Protein AF-A0A1G2KPE9-F1 (afdb_monomer_lite)

Structure (mmCIF, N/CA/C/O backbone):
data_AF-A0A1G2KPE9-F1
#
_entry.id   AF-A0A1G2KPE9-F1
#
loop_
_atom_site.group_PDB
_atom_site.id
_atom_site.type_symbol
_atom_site.label_atom_id
_atom_site.label_alt_id
_atom_site.label_comp_id
_atom_site.label_asym_id
_atom_site.label_entity_id
_atom_site.label_seq_id
_atom_site.pdbx_PDB_ins_code
_atom_site.Cartn_x
_atom_site.Cartn_y
_atom_site.Cartn_z
_atom_site.occupancy
_atom_site.B_iso_or_equiv
_atom_site.auth_seq_id
_atom_site.auth_comp_id
_atom_site.auth_asym_id
_atom_site.auth_atom_id
_atom_site.pdbx_PDB_model_num
ATOM 1 N N . MET A 1 1 ? 29.687 -4.372 -16.196 1.00 46.91 1 MET A N 1
ATOM 2 C CA .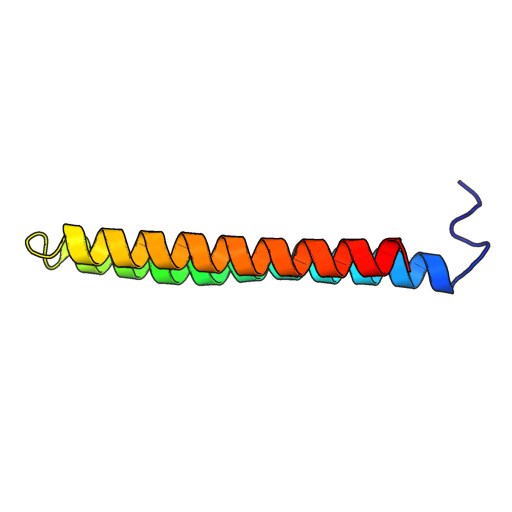 MET A 1 1 ? 28.847 -3.179 -15.925 1.00 46.91 1 MET A CA 1
ATOM 3 C C . MET A 1 1 ? 28.756 -2.283 -17.171 1.00 46.91 1 MET A C 1
ATOM 5 O O . MET A 1 1 ? 28.901 -1.075 -17.063 1.00 46.91 1 MET A O 1
ATOM 9 N N . SER A 1 2 ? 28.530 -2.859 -18.358 1.00 51.22 2 SER A N 1
ATOM 10 C CA . SER A 1 2 ? 28.579 -2.148 -19.652 1.00 51.22 2 SER A CA 1
ATOM 11 C C . SER A 1 2 ? 27.277 -2.226 -20.461 1.00 51.22 2 SER A C 1
ATOM 13 O O . SER A 1 2 ? 27.193 -1.607 -21.513 1.00 51.22 2 SER A O 1
ATOM 15 N N . GLU A 1 3 ? 26.241 -2.921 -19.980 1.00 55.22 3 GLU A N 1
ATOM 16 C CA . GLU A 1 3 ? 24.975 -3.058 -20.724 1.00 55.22 3 GLU A CA 1
ATOM 17 C C . GLU A 1 3 ? 23.975 -1.915 -20.490 1.00 55.22 3 GLU A C 1
ATOM 19 O O . GLU A 1 3 ? 23.121 -1.670 -21.335 1.00 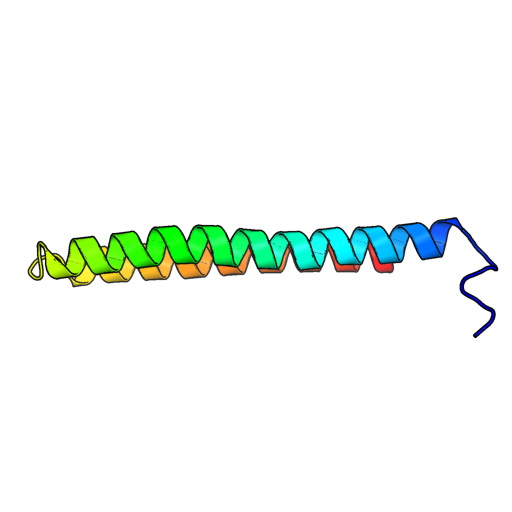55.22 3 GLU A O 1
ATOM 24 N N . ILE A 1 4 ? 24.123 -1.134 -19.411 1.00 54.41 4 ILE A N 1
ATOM 25 C CA . ILE A 1 4 ? 23.219 -0.005 -19.097 1.00 54.41 4 ILE A CA 1
ATOM 26 C C . ILE A 1 4 ? 23.313 1.114 -20.160 1.00 54.41 4 ILE A C 1
ATOM 28 O O . ILE A 1 4 ? 22.366 1.875 -20.358 1.00 54.41 4 ILE A O 1
ATOM 32 N N . ALA A 1 5 ? 24.437 1.198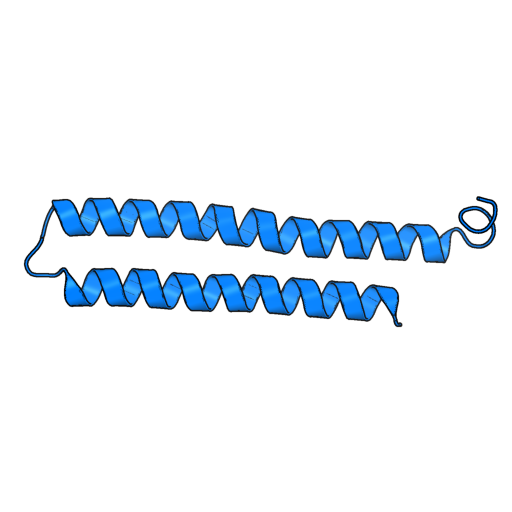 -20.881 1.00 54.59 5 ALA A N 1
ATOM 33 C CA . ALA A 1 5 ? 24.677 2.194 -21.927 1.00 54.59 5 ALA A CA 1
ATOM 34 C C . ALA A 1 5 ? 24.300 1.722 -23.348 1.00 54.59 5 ALA A C 1
ATOM 36 O O . ALA A 1 5 ? 24.298 2.535 -24.268 1.00 54.59 5 ALA A O 1
ATOM 37 N N . ALA A 1 6 ? 23.984 0.435 -23.547 1.00 57.12 6 ALA A N 1
ATOM 38 C CA . ALA A 1 6 ? 23.767 -0.131 -24.882 1.00 57.12 6 ALA A CA 1
ATOM 39 C C . ALA A 1 6 ? 22.355 0.138 -25.438 1.00 57.12 6 ALA A C 1
ATOM 41 O O . ALA A 1 6 ? 22.173 0.173 -26.653 1.00 57.12 6 ALA A O 1
ATOM 42 N N . SER A 1 7 ? 21.358 0.372 -24.574 1.00 65.88 7 SER A N 1
ATOM 43 C CA . SER A 1 7 ? 20.023 0.803 -25.004 1.00 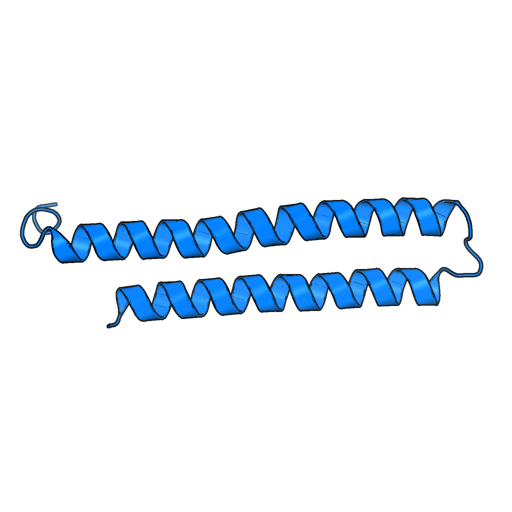65.88 7 SER A CA 1
ATOM 44 C C . SER A 1 7 ? 19.381 1.776 -23.993 1.00 65.88 7 SER A C 1
ATOM 46 O O . SER A 1 7 ? 18.898 1.372 -22.932 1.00 65.88 7 SER A O 1
ATOM 48 N N . PRO A 1 8 ? 19.337 3.089 -24.298 1.00 75.19 8 PRO A N 1
ATOM 49 C CA . PRO A 1 8 ? 18.721 4.099 -23.425 1.00 75.19 8 PRO A CA 1
ATOM 50 C C . PRO A 1 8 ? 17.263 3.779 -23.056 1.00 75.19 8 PRO A C 1
ATOM 52 O O . PRO A 1 8 ? 16.780 4.143 -21.984 1.00 75.19 8 PRO A O 1
ATOM 55 N N . THR A 1 9 ? 16.569 3.058 -23.937 1.00 81.19 9 THR A N 1
ATOM 56 C CA . THR A 1 9 ? 15.186 2.615 -23.760 1.00 81.19 9 THR A CA 1
ATOM 57 C C . THR A 1 9 ? 15.033 1.573 -22.651 1.00 81.19 9 THR A C 1
ATOM 59 O O . THR A 1 9 ? 14.095 1.691 -21.868 1.00 81.19 9 THR A O 1
ATOM 62 N N . GLN A 1 10 ? 15.939 0.597 -22.508 1.00 82.19 10 GLN A N 1
ATOM 63 C CA . GLN A 1 10 ? 15.852 -0.394 -21.422 1.00 82.19 10 GLN A CA 1
ATOM 64 C C . GLN A 1 10 ? 16.074 0.250 -20.052 1.00 82.19 10 GLN A C 1
ATOM 66 O O . GLN A 1 10 ? 15.324 -0.016 -19.114 1.00 82.19 10 GLN A O 1
ATOM 71 N N . THR A 1 11 ? 17.047 1.155 -19.945 1.00 84.38 11 THR A N 1
ATOM 72 C CA . THR A 1 11 ? 17.312 1.892 -18.701 1.00 84.38 11 THR A CA 1
ATOM 73 C C . THR A 1 11 ? 16.099 2.721 -18.272 1.00 84.38 11 THR A C 1
ATOM 75 O O . THR A 1 11 ? 15.723 2.700 -17.098 1.00 84.38 11 THR A O 1
ATOM 78 N N . LEU A 1 12 ? 15.426 3.387 -19.219 1.00 87.19 12 LEU A N 1
ATOM 79 C CA . LEU A 1 12 ? 14.198 4.136 -18.938 1.00 87.19 12 LEU A CA 1
ATOM 80 C C . LEU A 1 12 ? 13.059 3.227 -18.448 1.00 87.19 12 LEU A C 1
ATOM 82 O O . LEU A 1 12 ? 12.348 3.595 -17.514 1.00 87.19 12 LEU A O 1
ATOM 86 N N . ARG A 1 13 ? 12.900 2.032 -19.028 1.00 87.06 13 ARG A N 1
ATOM 87 C CA . ARG A 1 13 ? 11.875 1.057 -18.607 1.00 87.06 13 ARG A CA 1
ATOM 88 C C . ARG A 1 13 ? 12.102 0.572 -17.186 1.00 87.06 13 ARG A C 1
ATOM 90 O O . ARG A 1 13 ? 11.164 0.577 -16.396 1.00 87.06 13 ARG A O 1
ATOM 97 N N . TYR A 1 14 ? 13.337 0.216 -16.835 1.00 88.88 14 TYR A N 1
ATOM 98 C CA . TYR A 1 14 ? 13.660 -0.202 -15.471 1.00 88.88 14 TYR A CA 1
ATOM 99 C C . TYR A 1 14 ? 13.423 0.914 -14.454 1.00 88.88 14 TYR A C 1
ATOM 101 O O . TYR A 1 14 ? 12.873 0.659 -13.383 1.00 88.88 14 TYR A O 1
ATOM 109 N N . LEU A 1 15 ? 13.769 2.158 -14.802 1.00 92.38 15 LEU A N 1
ATOM 110 C CA . LEU A 1 15 ? 13.491 3.311 -13.950 1.00 92.38 15 LEU A CA 1
ATOM 111 C C . LEU A 1 15 ? 11.980 3.521 -13.756 1.00 92.38 15 LEU A C 1
ATOM 113 O O . LEU A 1 15 ? 11.528 3.712 -12.630 1.00 92.38 15 LEU A O 1
ATOM 117 N N . LEU A 1 16 ? 11.190 3.440 -14.830 1.00 92.38 16 LEU A N 1
ATOM 118 C CA . LEU A 1 16 ? 9.731 3.557 -14.765 1.00 92.38 16 LEU A CA 1
ATOM 119 C C . LEU A 1 16 ? 9.099 2.429 -13.944 1.00 92.38 16 LEU A C 1
ATOM 121 O O . LEU A 1 16 ? 8.264 2.700 -13.082 1.00 92.38 16 LEU A O 1
ATOM 125 N N . ALA A 1 17 ? 9.521 1.182 -14.158 1.00 93.06 17 ALA A N 1
ATOM 126 C CA . ALA A 1 17 ? 9.057 0.037 -13.382 1.00 93.06 17 ALA A CA 1
ATOM 127 C C . ALA A 1 17 ? 9.353 0.221 -11.888 1.00 93.06 17 ALA A C 1
ATOM 129 O O . ALA A 1 17 ? 8.479 -0.007 -11.052 1.00 93.06 17 ALA A O 1
ATOM 130 N N . PHE A 1 18 ? 10.552 0.706 -11.550 1.00 93.56 18 PHE A N 1
ATOM 131 C CA . PHE A 1 18 ? 10.922 1.018 -10.174 1.00 93.56 18 PHE A CA 1
ATOM 132 C C . PHE A 1 18 ? 10.037 2.115 -9.574 1.00 93.56 18 PHE A C 1
ATOM 134 O O . PHE A 1 18 ? 9.512 1.935 -8.478 1.00 93.56 18 PHE A O 1
ATOM 141 N N . ILE A 1 19 ? 9.823 3.223 -10.291 1.00 95.81 19 ILE A N 1
ATOM 142 C CA . ILE A 1 19 ? 8.979 4.333 -9.823 1.00 95.81 19 ILE A CA 1
ATOM 143 C C . ILE A 1 19 ? 7.544 3.860 -9.581 1.00 95.81 19 ILE A C 1
ATOM 145 O O . ILE A 1 19 ? 6.954 4.214 -8.563 1.00 95.81 19 ILE A O 1
ATOM 149 N N . ILE A 1 20 ? 6.984 3.043 -10.475 1.00 95.38 20 ILE A N 1
ATOM 150 C CA . ILE A 1 20 ? 5.618 2.530 -10.325 1.00 95.38 20 ILE A CA 1
ATOM 151 C C . ILE A 1 20 ? 5.521 1.553 -9.154 1.00 95.38 20 ILE A C 1
ATOM 153 O O . ILE A 1 20 ? 4.623 1.690 -8.321 1.00 95.38 20 ILE A O 1
ATOM 157 N N . ALA A 1 21 ? 6.453 0.604 -9.042 1.00 94.94 21 ALA A N 1
ATOM 158 C CA . ALA A 1 21 ? 6.459 -0.345 -7.935 1.00 94.94 21 ALA A CA 1
ATOM 159 C C . ALA A 1 21 ? 6.635 0.378 -6.592 1.00 94.94 21 ALA A C 1
ATOM 161 O O . ALA A 1 21 ? 5.796 0.238 -5.702 1.00 94.94 21 ALA A O 1
ATOM 162 N N . ALA A 1 22 ? 7.661 1.222 -6.461 1.00 96.38 22 ALA A N 1
ATOM 163 C CA . ALA A 1 22 ? 7.910 1.993 -5.246 1.00 96.38 22 ALA A CA 1
ATOM 164 C C . ALA A 1 22 ? 6.742 2.938 -4.925 1.00 96.38 22 ALA A C 1
ATOM 166 O O . ALA A 1 22 ? 6.287 2.991 -3.783 1.00 96.38 22 ALA A O 1
ATOM 167 N N . GLY A 1 23 ? 6.209 3.632 -5.932 1.00 96.44 23 GLY A N 1
ATOM 168 C CA . GLY A 1 23 ? 5.063 4.526 -5.797 1.00 96.44 23 GLY A CA 1
ATOM 169 C C . GLY A 1 23 ? 3.818 3.805 -5.290 1.00 96.44 23 GLY A C 1
ATOM 170 O O . GLY A 1 23 ? 3.187 4.275 -4.348 1.00 96.44 23 GLY A O 1
ATOM 171 N N . SER A 1 24 ? 3.495 2.634 -5.845 1.00 94.94 24 SER A N 1
ATOM 172 C CA . SER A 1 24 ? 2.345 1.835 -5.401 1.00 94.94 24 SER A CA 1
ATOM 173 C C . SER A 1 24 ? 2.457 1.411 -3.936 1.00 94.94 24 SER A C 1
ATOM 175 O O . SER A 1 24 ? 1.485 1.527 -3.189 1.00 94.94 24 SER A O 1
ATOM 177 N N . VAL A 1 25 ? 3.654 1.008 -3.499 1.00 95.56 25 VAL A N 1
ATOM 178 C CA . VAL A 1 25 ? 3.934 0.619 -2.113 1.00 95.56 25 VAL A CA 1
ATOM 179 C C . VAL A 1 25 ? 3.814 1.828 -1.191 1.00 95.56 25 VAL A C 1
ATOM 181 O O . VAL A 1 25 ? 3.041 1.795 -0.235 1.00 95.56 25 VAL A O 1
ATOM 184 N N . ILE A 1 26 ? 4.518 2.921 -1.492 1.00 96.56 26 ILE A N 1
ATOM 185 C CA . ILE A 1 26 ? 4.523 4.137 -0.666 1.00 96.56 26 ILE A CA 1
ATOM 186 C C . ILE A 1 26 ? 3.109 4.699 -0.521 1.00 96.56 26 ILE A C 1
ATOM 188 O O . ILE A 1 26 ? 2.672 4.997 0.594 1.00 96.56 26 ILE A O 1
ATOM 192 N N . LEU A 1 27 ? 2.377 4.824 -1.629 1.00 94.50 27 LEU A N 1
ATOM 193 C CA . LEU A 1 27 ? 1.008 5.326 -1.610 1.00 94.50 27 LEU A CA 1
ATOM 194 C C . LEU A 1 27 ? 0.098 4.368 -0.847 1.00 94.50 27 LEU A C 1
ATOM 196 O O . LEU A 1 27 ? -0.612 4.811 0.056 1.00 94.50 27 LEU A O 1
ATOM 200 N N . GLY A 1 28 ? 0.168 3.068 -1.139 1.00 93.06 28 GLY A N 1
ATOM 201 C CA . GLY A 1 28 ? -0.616 2.044 -0.457 1.00 93.06 28 GLY A CA 1
ATOM 202 C C . GLY A 1 28 ? -0.467 2.122 1.063 1.00 93.06 28 GLY A C 1
ATOM 203 O O . GLY A 1 28 ? -1.461 2.287 1.771 1.00 93.06 28 GLY A O 1
ATOM 204 N N . PHE A 1 29 ? 0.770 2.110 1.563 1.00 92.81 29 PHE A N 1
ATOM 205 C CA . PHE A 1 29 ? 1.052 2.224 2.995 1.00 92.81 29 PHE A CA 1
ATOM 206 C C . PHE A 1 29 ? 0.646 3.578 3.584 1.00 92.81 29 PHE A C 1
ATOM 208 O O . PHE A 1 29 ? 0.125 3.621 4.698 1.00 92.81 29 PHE A O 1
ATOM 215 N N . THR A 1 30 ? 0.832 4.683 2.857 1.00 94.88 30 THR A N 1
ATOM 216 C CA . THR A 1 30 ? 0.455 6.019 3.348 1.00 94.88 30 THR A CA 1
ATOM 217 C C . THR A 1 30 ? -1.057 6.149 3.530 1.00 94.88 30 THR A C 1
ATOM 219 O O . THR A 1 30 ? -1.516 6.654 4.557 1.00 94.88 30 THR A O 1
ATOM 222 N N . TYR A 1 31 ? -1.848 5.693 2.556 1.00 92.44 31 TYR A N 1
ATOM 223 C CA . TYR A 1 31 ? -3.308 5.724 2.651 1.00 92.44 31 TYR A CA 1
ATOM 224 C C . TYR A 1 31 ? -3.824 4.736 3.696 1.00 92.44 31 TYR A C 1
ATOM 226 O O . TYR A 1 31 ? -4.653 5.113 4.525 1.00 92.44 31 TYR A O 1
ATOM 234 N N . PHE A 1 32 ? -3.280 3.517 3.725 1.00 93.81 32 PHE A N 1
ATOM 235 C CA . PHE A 1 32 ? -3.625 2.533 4.746 1.00 93.81 32 PHE A CA 1
ATOM 236 C C . PHE A 1 32 ? -3.335 3.048 6.154 1.00 93.81 32 PHE A C 1
ATOM 238 O O . PHE A 1 32 ? -4.204 2.972 7.014 1.00 93.81 32 PHE A O 1
ATOM 245 N N . GLY A 1 33 ? -2.154 3.625 6.391 1.00 93.38 33 GLY A N 1
ATOM 246 C CA . GLY A 1 33 ? -1.771 4.146 7.702 1.00 93.38 33 GLY A CA 1
ATOM 247 C C . GLY A 1 33 ? -2.720 5.235 8.205 1.00 93.38 33 GLY A C 1
ATOM 248 O O . GLY A 1 33 ? -3.090 5.235 9.379 1.00 93.38 33 GLY A O 1
ATOM 249 N N . LYS A 1 34 ? -3.181 6.124 7.314 1.00 94.12 34 LYS A N 1
ATOM 250 C CA . LYS A 1 34 ? -4.203 7.131 7.645 1.00 94.12 34 LYS A CA 1
ATOM 251 C C . LYS A 1 34 ? -5.528 6.478 8.036 1.00 94.12 34 LYS A C 1
ATOM 253 O O . LYS A 1 34 ? -6.066 6.799 9.092 1.00 94.12 34 LYS A O 1
ATOM 258 N N . THR A 1 35 ? -6.021 5.534 7.236 1.00 93.31 35 THR A N 1
ATOM 259 C CA . THR A 1 35 ? -7.289 4.847 7.517 1.00 93.31 35 THR A CA 1
ATOM 260 C C . THR A 1 35 ? -7.218 3.989 8.780 1.00 93.31 35 THR A C 1
ATOM 262 O O . THR A 1 35 ? -8.137 4.022 9.595 1.00 93.31 35 THR A O 1
ATOM 265 N N . ALA A 1 36 ? -6.119 3.261 8.985 1.00 94.19 36 ALA A N 1
ATOM 266 C CA . ALA A 1 36 ? -5.888 2.447 10.172 1.00 94.19 36 ALA A CA 1
ATOM 267 C C . ALA A 1 36 ? -5.857 3.312 11.436 1.00 94.19 36 ALA A C 1
ATOM 269 O O . ALA A 1 36 ? -6.514 2.974 12.418 1.00 94.19 36 ALA A O 1
ATOM 270 N N . ARG A 1 37 ? -5.178 4.467 11.396 1.00 95.50 37 ARG A N 1
ATOM 271 C CA . ARG A 1 37 ? -5.180 5.428 12.505 1.00 95.50 37 ARG A CA 1
ATOM 272 C C . ARG A 1 37 ? -6.595 5.893 12.846 1.00 95.50 37 ARG A C 1
ATOM 274 O O . ARG A 1 37 ? -6.982 5.824 14.008 1.00 95.50 37 ARG A O 1
ATOM 281 N N . SER A 1 38 ? -7.377 6.314 11.853 1.00 94.44 38 SER A N 1
ATOM 282 C CA . SER A 1 38 ? -8.772 6.715 12.076 1.00 94.44 38 SER A CA 1
ATOM 283 C C . SER A 1 38 ? -9.636 5.561 12.596 1.00 94.44 38 SER A C 1
ATOM 285 O O . SER A 1 38 ? -10.505 5.785 13.435 1.00 94.44 38 SER A O 1
ATOM 287 N N . GLY A 1 39 ? -9.376 4.326 12.156 1.00 93.19 39 GLY A N 1
ATOM 288 C CA . GLY A 1 39 ? -10.017 3.124 12.688 1.00 93.19 39 GLY A CA 1
ATOM 289 C C . GLY A 1 39 ? -9.708 2.901 14.170 1.00 93.19 39 GLY A C 1
ATOM 290 O O . GLY A 1 39 ? -10.622 2.688 14.960 1.00 93.19 39 GLY A O 1
ATOM 291 N N . VAL A 1 40 ? -8.442 3.028 14.576 1.00 93.94 40 VAL A N 1
ATOM 292 C CA . VAL A 1 40 ? -8.030 2.912 15.987 1.00 93.94 40 VAL A CA 1
ATOM 293 C C . VAL A 1 40 ? -8.633 4.034 16.839 1.00 93.94 40 VAL A C 1
ATOM 295 O O . VAL A 1 40 ? -9.151 3.774 17.924 1.00 93.94 40 VAL A O 1
ATOM 298 N N . GLU A 1 41 ? -8.633 5.275 16.344 1.00 95.56 41 GLU A N 1
ATOM 299 C CA . GLU A 1 41 ? -9.264 6.410 17.029 1.00 95.56 41 GLU A CA 1
ATOM 300 C C . GLU A 1 41 ? -10.783 6.198 17.191 1.00 95.56 41 GLU A C 1
ATOM 302 O O . GLU A 1 41 ? -11.337 6.470 18.257 1.00 95.56 41 GLU A O 1
ATOM 307 N N . ALA A 1 42 ? -11.466 5.655 16.176 1.00 93.44 42 ALA A N 1
ATOM 308 C CA . ALA A 1 42 ? -12.889 5.321 16.248 1.00 93.44 42 ALA A CA 1
ATOM 309 C C . ALA A 1 42 ? -13.173 4.181 17.241 1.00 93.44 42 ALA A C 1
ATOM 311 O O . ALA A 1 42 ? -14.136 4.266 18.007 1.00 93.44 42 ALA A O 1
ATOM 312 N N . LEU A 1 43 ? -12.317 3.154 17.267 1.00 93.88 43 LEU A N 1
ATOM 313 C CA . LEU A 1 43 ? -12.415 2.027 18.195 1.00 93.88 43 LEU A CA 1
ATOM 314 C C . LEU A 1 43 ? -12.297 2.496 19.650 1.00 93.88 43 LEU A C 1
ATOM 316 O O . LEU A 1 43 ? -13.096 2.097 20.494 1.00 93.88 43 LEU A O 1
ATOM 320 N N . GLY A 1 44 ? -11.349 3.396 19.925 1.00 92.69 44 GLY A N 1
ATOM 321 C CA . GLY A 1 44 ? -11.170 3.989 21.251 1.00 92.69 44 GLY A CA 1
ATOM 322 C C . GLY A 1 44 ? -12.347 4.862 21.700 1.00 92.69 44 GLY A C 1
ATOM 323 O O . GLY A 1 44 ? -12.614 4.962 22.895 1.00 92.69 44 GLY A O 1
ATOM 324 N N . ARG A 1 45 ? -13.081 5.475 20.761 1.00 96.06 45 ARG A N 1
ATOM 325 C CA . ARG A 1 45 ? -14.264 6.304 21.060 1.00 96.06 45 ARG A CA 1
ATOM 326 C C . ARG A 1 45 ? -15.544 5.495 21.244 1.00 96.06 45 ARG A C 1
ATOM 328 O O . ARG A 1 45 ? -16.413 5.922 21.999 1.00 96.06 45 ARG A O 1
ATOM 335 N N . ASN A 1 46 ? -15.692 4.379 20.534 1.00 94.19 46 ASN A N 1
ATOM 336 C CA . ASN A 1 46 ? -16.874 3.529 20.624 1.00 94.19 46 ASN A CA 1
ATOM 337 C C . ASN A 1 46 ? -16.506 2.036 20.547 1.00 94.19 46 ASN A C 1
ATOM 339 O O . ASN A 1 46 ? -16.621 1.421 19.480 1.00 94.19 46 ASN A O 1
ATOM 343 N N . PRO A 1 47 ? -16.125 1.424 21.680 1.00 91.12 47 PRO A N 1
ATOM 344 C CA . PRO A 1 47 ? -15.725 0.022 21.713 1.00 91.12 47 PRO A CA 1
ATOM 345 C C . PRO A 1 47 ? -16.878 -0.952 21.413 1.00 91.12 47 PRO A C 1
ATOM 347 O O . PRO A 1 47 ? -16.620 -2.069 20.976 1.00 91.12 47 PRO A O 1
ATOM 350 N N . LEU A 1 48 ? -18.152 -0.553 21.557 1.00 93.62 48 LEU A N 1
ATOM 351 C CA . LEU A 1 48 ? -19.289 -1.409 21.173 1.00 93.62 48 LEU A CA 1
ATOM 352 C C . LEU A 1 48 ? -19.346 -1.678 19.659 1.00 93.62 48 LEU A C 1
ATOM 354 O O . LEU A 1 48 ? -19.894 -2.695 19.238 1.00 93.62 48 LEU A O 1
ATOM 358 N N . ALA A 1 49 ? -18.765 -0.797 18.840 1.00 93.88 49 ALA A N 1
ATOM 359 C CA . ALA A 1 49 ? -18.705 -0.949 17.387 1.00 93.88 49 ALA A CA 1
ATOM 360 C C . ALA A 1 49 ? -17.439 -1.681 16.901 1.00 93.88 49 ALA A C 1
ATOM 362 O O . ALA A 1 49 ? -17.198 -1.731 15.691 1.00 93.88 49 ALA A O 1
ATOM 363 N N . ALA A 1 50 ? -16.643 -2.260 17.811 1.00 92.31 50 ALA A N 1
ATOM 364 C CA . ALA A 1 50 ? -15.318 -2.807 17.517 1.00 92.31 50 ALA A CA 1
ATOM 365 C C . ALA A 1 50 ? -15.283 -3.721 16.291 1.00 92.31 50 ALA A C 1
ATOM 367 O O . ALA A 1 50 ? -14.516 -3.481 15.364 1.00 92.31 50 ALA A O 1
ATOM 368 N N . ARG A 1 51 ? -16.196 -4.694 16.224 1.00 93.56 51 ARG A N 1
ATOM 369 C CA . ARG A 1 51 ? -16.254 -5.670 15.127 1.00 93.56 51 ARG A CA 1
ATOM 370 C C . ARG A 1 51 ? -16.459 -5.027 13.751 1.00 93.56 51 ARG A C 1
ATOM 372 O O . ARG A 1 51 ? -15.911 -5.504 12.763 1.00 93.56 51 ARG A O 1
ATOM 379 N N . ILE A 1 52 ? -17.255 -3.959 13.675 1.00 94.38 52 ILE A N 1
ATOM 380 C CA . ILE A 1 52 ? -17.536 -3.250 12.416 1.00 94.38 52 ILE A CA 1
ATOM 381 C C . ILE A 1 52 ? -16.318 -2.418 12.002 1.00 94.38 52 ILE A C 1
ATOM 383 O O . ILE A 1 52 ? -15.953 -2.394 10.827 1.00 94.38 52 ILE A O 1
ATOM 387 N N . ILE A 1 53 ? -15.667 -1.767 12.968 1.00 93.44 53 ILE A N 1
ATOM 388 C CA . ILE A 1 53 ? -14.472 -0.949 12.737 1.00 93.44 53 ILE A CA 1
ATOM 389 C C . ILE A 1 53 ? -13.300 -1.827 12.296 1.00 93.44 53 ILE A C 1
ATOM 391 O O . ILE A 1 53 ? -12.670 -1.539 11.281 1.00 93.44 53 ILE A O 1
ATOM 395 N N . GLU A 1 54 ? -13.046 -2.925 13.008 1.00 93.50 54 GLU A N 1
ATOM 396 C CA . GLU A 1 54 ? -12.012 -3.903 12.664 1.00 93.50 54 GLU A CA 1
ATOM 397 C C . GLU A 1 54 ? -12.237 -4.472 11.265 1.00 93.50 54 GLU A C 1
ATOM 399 O O . GLU A 1 54 ? -11.304 -4.500 10.466 1.00 93.50 54 GLU A O 1
ATOM 404 N N . PHE A 1 55 ? -13.479 -4.834 10.920 1.00 95.25 55 PHE A N 1
ATOM 405 C CA . PHE A 1 55 ? -13.816 -5.274 9.568 1.00 95.25 55 PHE A CA 1
ATOM 406 C C . PHE A 1 55 ? -13.505 -4.201 8.515 1.00 95.25 55 PHE A C 1
ATOM 408 O O . PHE A 1 55 ? -12.917 -4.511 7.481 1.00 95.25 55 PHE A O 1
ATOM 415 N N . GLY A 1 56 ? -13.838 -2.934 8.774 1.00 94.50 56 GLY A N 1
ATOM 416 C CA . GLY A 1 56 ? -13.535 -1.825 7.865 1.00 94.50 56 GLY A CA 1
ATOM 417 C C . GLY A 1 56 ? -12.033 -1.580 7.679 1.00 94.50 56 GLY A C 1
ATOM 418 O O . GLY A 1 56 ? -11.580 -1.332 6.557 1.00 94.50 56 GLY A O 1
ATOM 419 N N . VAL A 1 57 ? -11.246 -1.688 8.754 1.00 94.94 57 VAL A N 1
ATOM 420 C CA . VAL A 1 57 ? -9.776 -1.599 8.702 1.00 94.94 57 VAL A CA 1
ATOM 421 C C . VAL A 1 57 ? -9.198 -2.778 7.920 1.00 94.94 57 VAL A C 1
ATOM 423 O O . VAL A 1 57 ? -8.328 -2.585 7.072 1.00 94.94 57 VAL A O 1
ATOM 426 N N . PHE A 1 58 ? -9.715 -3.984 8.148 1.00 94.94 58 PHE A N 1
ATOM 427 C CA . PHE A 1 58 ? -9.281 -5.196 7.461 1.00 94.94 58 PHE A CA 1
ATOM 428 C C . PHE A 1 58 ? -9.615 -5.161 5.964 1.00 94.94 58 PHE A C 1
ATOM 430 O O . PHE A 1 58 ? -8.780 -5.498 5.128 1.00 94.94 58 PHE A O 1
ATOM 437 N N . LEU A 1 59 ? -10.805 -4.674 5.606 1.00 95.19 59 LEU A N 1
ATOM 438 C CA . LEU A 1 59 ? -11.200 -4.458 4.217 1.00 95.19 59 LEU A CA 1
ATOM 439 C C . LEU A 1 59 ? -10.272 -3.443 3.536 1.00 95.19 59 LEU A C 1
ATOM 441 O O . LEU A 1 59 ? -9.793 -3.696 2.435 1.00 95.19 59 LEU A O 1
ATOM 445 N N . ASN A 1 60 ? -9.956 -2.331 4.208 1.00 94.81 60 ASN A N 1
ATOM 446 C CA . ASN A 1 60 ? -8.992 -1.357 3.692 1.00 94.81 60 ASN A CA 1
ATOM 447 C C . ASN A 1 60 ? -7.600 -1.961 3.498 1.00 94.81 60 ASN A C 1
ATOM 449 O O . ASN A 1 60 ? -6.987 -1.710 2.467 1.00 94.81 60 ASN A O 1
ATOM 453 N N . LEU A 1 61 ? -7.122 -2.788 4.434 1.00 94.56 61 LEU A N 1
ATOM 454 C CA . LEU A 1 61 ? -5.858 -3.510 4.278 1.00 94.56 61 LEU A CA 1
ATOM 455 C C . LEU A 1 61 ? -5.864 -4.362 3.003 1.00 94.56 61 LEU A C 1
ATOM 457 O O . LEU A 1 61 ? -4.926 -4.289 2.213 1.00 94.56 61 LEU A O 1
ATOM 461 N N . PHE A 1 62 ? -6.934 -5.125 2.771 1.00 96.06 62 PHE A N 1
ATOM 462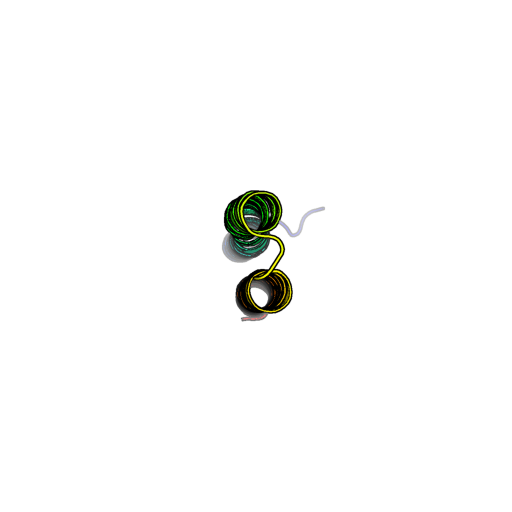 C CA . PHE A 1 62 ? -7.076 -5.936 1.562 1.00 96.06 62 PHE A CA 1
ATOM 463 C C . PHE A 1 62 ? -7.098 -5.096 0.285 1.00 96.06 62 PHE A C 1
ATOM 465 O O . PHE A 1 62 ? -6.415 -5.441 -0.679 1.00 96.06 62 PHE A O 1
ATOM 472 N N . LEU A 1 63 ? -7.826 -3.976 0.275 1.00 94.44 63 LEU A N 1
ATOM 473 C CA . LEU A 1 63 ? -7.824 -3.057 -0.865 1.00 94.44 63 LEU A CA 1
ATOM 474 C C . LEU A 1 63 ? -6.427 -2.480 -1.115 1.00 94.44 63 LEU A C 1
ATOM 476 O O . LEU A 1 63 ? -5.977 -2.448 -2.257 1.00 94.44 63 LEU A O 1
ATOM 480 N N . THR A 1 64 ? -5.716 -2.070 -0.064 1.00 94.94 64 THR A N 1
ATOM 481 C CA . THR A 1 64 ? -4.342 -1.573 -0.172 1.00 94.94 64 THR A CA 1
ATOM 482 C C . THR A 1 64 ? -3.405 -2.630 -0.745 1.00 94.94 64 THR A C 1
ATOM 484 O O . THR A 1 64 ? -2.643 -2.327 -1.661 1.00 94.94 64 THR A O 1
ATOM 487 N N . LEU A 1 65 ? -3.475 -3.869 -0.253 1.00 95.62 65 LEU A N 1
ATOM 488 C CA . LEU A 1 65 ? -2.688 -4.974 -0.799 1.00 95.62 65 LEU A CA 1
ATOM 489 C C . LEU A 1 65 ? -3.030 -5.228 -2.271 1.00 95.62 65 LEU A C 1
ATOM 491 O O . LEU A 1 65 ? -2.124 -5.447 -3.069 1.00 95.62 65 LEU A O 1
ATOM 495 N N . GLY A 1 66 ? -4.307 -5.122 -2.648 1.00 96.38 66 GLY A N 1
ATOM 496 C CA . GLY A 1 66 ? -4.747 -5.190 -4.040 1.00 96.38 66 GLY A CA 1
ATOM 497 C C . GLY A 1 66 ? -4.125 -4.096 -4.912 1.00 96.38 66 GLY A C 1
ATOM 498 O O . GLY A 1 66 ? -3.593 -4.393 -5.978 1.00 96.38 66 GLY A O 1
ATOM 499 N N . ILE A 1 67 ? -4.115 -2.844 -4.445 1.00 93.75 67 ILE A N 1
ATOM 500 C CA . ILE A 1 67 ? -3.497 -1.714 -5.159 1.00 93.75 67 ILE A CA 1
ATOM 501 C C . ILE A 1 67 ? -1.989 -1.937 -5.339 1.00 93.75 67 ILE A C 1
ATOM 503 O O . ILE A 1 67 ? -1.465 -1.736 -6.436 1.00 93.75 67 ILE A O 1
ATOM 507 N N . ILE A 1 68 ? -1.294 -2.386 -4.289 1.00 96.12 68 ILE A N 1
ATOM 508 C CA . ILE A 1 68 ? 0.140 -2.698 -4.347 1.00 96.12 68 ILE A CA 1
ATOM 509 C C . ILE A 1 68 ? 0.398 -3.839 -5.338 1.00 96.12 68 ILE A C 1
ATOM 511 O O . ILE A 1 68 ? 1.281 -3.727 -6.185 1.00 96.12 68 ILE A O 1
ATOM 515 N N . ALA A 1 69 ? -0.394 -4.912 -5.280 1.00 97.12 69 ALA A N 1
ATOM 516 C CA . ALA A 1 69 ? -0.265 -6.046 -6.189 1.00 97.12 69 ALA A CA 1
ATOM 517 C C . ALA A 1 69 ? -0.446 -5.620 -7.653 1.00 97.12 69 ALA A C 1
ATOM 519 O O . ALA A 1 69 ? 0.366 -5.986 -8.500 1.00 97.12 69 ALA A O 1
ATOM 520 N N . VAL A 1 70 ? -1.449 -4.790 -7.951 1.00 96.81 70 VAL A N 1
ATOM 521 C CA . VAL A 1 70 ? -1.659 -4.237 -9.298 1.00 96.81 70 VAL A CA 1
ATOM 522 C C . VAL A 1 70 ? -0.470 -3.378 -9.737 1.00 96.81 70 VAL A C 1
ATOM 524 O O . VAL A 1 70 ? 0.002 -3.530 -10.861 1.00 96.81 70 VAL A O 1
ATOM 527 N N . GLY A 1 71 ? 0.066 -2.526 -8.860 1.00 95.19 71 GLY A N 1
ATOM 528 C CA . GLY A 1 71 ? 1.260 -1.729 -9.160 1.00 95.19 71 GLY A CA 1
ATOM 529 C C . GLY A 1 71 ? 2.485 -2.585 -9.491 1.00 95.19 71 GLY A C 1
ATOM 530 O O . GLY A 1 71 ? 3.195 -2.305 -10.458 1.00 95.19 71 GLY A O 1
ATOM 531 N N . ILE A 1 72 ? 2.695 -3.672 -8.746 1.00 95.69 72 ILE A N 1
ATOM 532 C CA . ILE A 1 72 ? 3.767 -4.641 -9.006 1.00 95.69 72 ILE A CA 1
ATOM 533 C C . ILE A 1 72 ? 3.546 -5.364 -10.339 1.00 95.69 72 ILE A C 1
ATOM 535 O O . ILE A 1 72 ? 4.493 -5.506 -11.109 1.00 95.69 72 ILE A O 1
ATOM 539 N N . LEU A 1 73 ? 2.316 -5.784 -10.650 1.00 96.94 73 LEU A N 1
ATOM 540 C CA . LEU A 1 73 ? 1.991 -6.423 -11.930 1.00 96.94 73 LEU A CA 1
ATOM 541 C C . LEU A 1 73 ? 2.270 -5.493 -13.117 1.00 96.94 73 LEU A C 1
ATOM 543 O O . LEU A 1 73 ? 2.830 -5.929 -14.120 1.00 96.94 73 LEU A O 1
ATOM 547 N N . ILE A 1 74 ? 1.936 -4.206 -12.990 1.00 95.19 74 ILE A N 1
ATOM 548 C CA . ILE A 1 74 ? 2.243 -3.197 -14.010 1.00 95.19 74 ILE A CA 1
ATOM 549 C C . ILE A 1 74 ? 3.760 -3.040 -14.165 1.00 95.19 74 ILE A C 1
ATOM 551 O O . ILE A 1 74 ? 4.266 -3.078 -15.285 1.00 95.19 74 ILE A O 1
ATOM 555 N N . ALA A 1 75 ? 4.500 -2.907 -13.061 1.00 94.62 75 ALA A N 1
ATOM 556 C CA . ALA A 1 75 ? 5.957 -2.793 -13.092 1.00 94.62 75 ALA A CA 1
ATOM 557 C C . ALA A 1 75 ? 6.624 -4.023 -13.733 1.00 94.62 75 ALA A C 1
ATOM 559 O O . ALA A 1 75 ? 7.539 -3.884 -14.540 1.00 94.62 75 ALA A O 1
ATOM 560 N N . TYR A 1 76 ? 6.126 -5.221 -13.426 1.00 93.38 76 TYR A N 1
ATOM 561 C CA . TYR A 1 76 ? 6.570 -6.466 -14.046 1.00 93.38 76 TYR A CA 1
ATOM 562 C C . TYR A 1 76 ? 6.285 -6.492 -15.554 1.00 93.38 76 TYR A C 1
ATOM 564 O O . TYR A 1 76 ? 7.160 -6.853 -16.339 1.00 93.38 76 TYR A O 1
ATOM 572 N N . GLY A 1 77 ? 5.103 -6.029 -15.972 1.00 93.12 77 GLY A N 1
ATOM 573 C CA . GLY A 1 77 ? 4.759 -5.868 -17.384 1.00 93.12 77 GLY A CA 1
ATOM 574 C C . GLY A 1 77 ? 5.715 -4.930 -18.125 1.00 93.12 77 GLY A C 1
ATOM 575 O O . GLY A 1 77 ? 6.146 -5.262 -19.221 1.00 93.12 77 GLY A O 1
ATOM 576 N N . ILE A 1 78 ? 6.113 -3.810 -17.510 1.00 90.62 78 ILE A N 1
ATOM 577 C CA . ILE A 1 78 ? 7.071 -2.846 -18.092 1.00 90.62 78 ILE A CA 1
ATOM 578 C C . ILE A 1 78 ? 8.465 -3.453 -18.287 1.00 90.62 78 ILE A C 1
ATOM 580 O O . ILE A 1 78 ? 9.189 -3.063 -19.204 1.00 90.62 78 ILE A O 1
ATOM 584 N N . ILE A 1 79 ? 8.861 -4.368 -17.399 1.00 88.75 79 ILE A N 1
ATOM 585 C CA . ILE A 1 79 ? 10.150 -5.060 -17.486 1.00 88.75 79 ILE A CA 1
ATOM 586 C C . ILE A 1 79 ? 10.139 -6.087 -18.623 1.00 88.75 79 ILE A C 1
ATOM 588 O O . ILE A 1 79 ? 11.138 -6.222 -19.328 1.00 88.75 79 ILE A O 1
ATOM 592 N N . ILE A 1 80 ? 9.032 -6.813 -18.792 1.00 89.62 80 ILE A N 1
ATOM 593 C CA . ILE A 1 80 ? 8.920 -7.897 -19.777 1.00 89.62 80 ILE A CA 1
ATOM 594 C C . ILE A 1 80 ? 8.660 -7.395 -21.191 1.00 89.62 80 ILE A C 1
ATOM 596 O O . ILE A 1 80 ? 9.311 -7.862 -22.126 1.00 89.62 80 ILE A O 1
ATOM 600 N N . PHE A 1 81 ? 7.672 -6.518 -21.350 1.00 81.75 81 PHE A N 1
ATOM 601 C CA . PHE A 1 81 ? 7.236 -6.012 -22.648 1.00 81.75 81 PHE A CA 1
ATOM 602 C C . PHE A 1 81 ? 7.981 -4.750 -22.959 1.00 81.75 81 PHE A C 1
ATOM 604 O O . PHE A 1 81 ? 8.532 -4.640 -24.085 1.00 81.75 81 PHE A O 1
#

Sequence (81 aa):
MSEIAASPTQTLRYLLAFIIAAGSVILGFTYFGKTARSGVEALGRNPLAARIIEFGVFLNLFLTLGIIAVGILIAYGIIIF

Foldseek 3Di:
DPVCPVDVLLVVLLVVLCCLLVVLLVVLCVVLVVLVVVLVVVCVVDVVCNVVSVVVSVVSNVVSVVSNVVSNVVS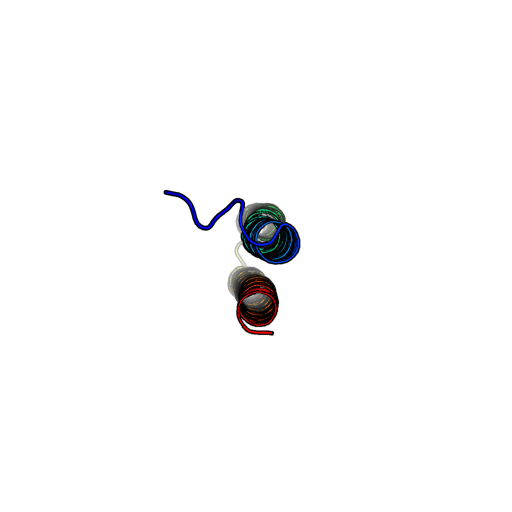VVSNPD

Radius of gyration: 18.68 Å; chains: 1; bounding box: 48×15×47 Å

pLDDT: mean 89.81, std 11.44, range [46.91, 97.12]

Secondary structure (DSSP, 8-state):
--STTT-HHHHHHHHHHHHHHHHHHHHHHHHHHHHHHHHHHHHHH-GGGHHHHHHHHHHHHHHHHHHHHHHHHHHHHHHH-

Organism: NCBI:txid1802270